Protein AF-A0A3C0L985-F1 (afdb_monomer_lite)

Foldseek 3Di:
DDWLVLLLCLCCCCPVVVDDLVRSCVVVVHDSVVSVVSNVVLVVLVVVLVPDPDPCSPVVSVCSSRDTDDDDCVPPDDPPDDPVNVVVVVVVD

Secondary structure (DSSP, 8-state):
---HHHHHHHHHHHHTT---HHHHHHHTT--HHHHHHHHHHHHHHHHHHHHS-STTHHHHHHHHHHSPP----TT---TT--HHHHHHHHHT-

Sequence (93 aa):
MIKLIEKQKIIITYFQKGKSQRQIAREMDLNRRTVAKYVKDYERKKTQLADSKENTNQEELIADIVEDPRYDTSNRKKVKLTEEIIDRIKFYL

pLDDT: mean 87.9, std 9.48, range [56.0, 96.56]

Structure (mmCIF, N/CA/C/O backbone):
data_AF-A0A3C0L985-F1
#
_entry.id   AF-A0A3C0L985-F1
#
loop_
_atom_site.group_PDB
_atom_site.id
_atom_site.type_symbol
_atom_site.label_atom_id
_atom_site.label_alt_id
_atom_site.label_comp_id
_atom_site.label_asym_id
_atom_site.label_entity_id
_atom_site.label_seq_id
_atom_site.pdbx_PDB_ins_code
_atom_site.Cartn_x
_atom_site.Cartn_y
_atom_site.Cartn_z
_atom_site.occupancy
_atom_site.B_iso_or_equiv
_atom_site.auth_seq_id
_atom_site.auth_comp_id
_atom_site.auth_asym_id
_atom_site.auth_atom_id
_atom_site.pdbx_PDB_model_num
ATOM 1 N N . MET A 1 1 ? -1.875 -8.763 -6.037 1.00 77.31 1 MET A N 1
ATOM 2 C CA . MET A 1 1 ? -2.272 -7.424 -5.550 1.00 77.31 1 MET A CA 1
ATOM 3 C C . MET A 1 1 ? -3.422 -7.638 -4.588 1.00 77.31 1 MET A C 1
ATOM 5 O O . MET A 1 1 ? -4.214 -8.530 -4.865 1.00 77.31 1 MET A O 1
ATOM 9 N N . ILE A 1 2 ? -3.463 -6.944 -3.451 1.00 86.50 2 ILE A N 1
ATOM 10 C CA . ILE A 1 2 ? -4.568 -7.130 -2.497 1.00 86.50 2 ILE A CA 1
ATOM 11 C C . ILE A 1 2 ? -5.849 -6.502 -3.051 1.00 86.50 2 ILE A C 1
ATOM 13 O O . ILE A 1 2 ? -5.771 -5.601 -3.883 1.00 86.50 2 ILE A O 1
ATOM 17 N N . LYS A 1 3 ? -7.011 -6.970 -2.607 1.00 92.31 3 LYS A N 1
ATOM 18 C CA . LYS A 1 3 ? -8.306 -6.377 -2.959 1.00 92.31 3 LYS A CA 1
ATOM 19 C C . LYS A 1 3 ? -8.527 -5.084 -2.171 1.00 92.31 3 LYS A C 1
ATOM 21 O O . LYS A 1 3 ? -8.000 -4.925 -1.068 1.00 92.31 3 LYS A O 1
ATOM 26 N N . LEU A 1 4 ? -9.376 -4.193 -2.681 1.00 91.81 4 LEU A N 1
ATOM 27 C CA . LEU A 1 4 ? -9.778 -2.972 -1.973 1.00 91.81 4 LEU A CA 1
ATOM 28 C C . LEU A 1 4 ? -10.311 -3.259 -0.563 1.00 91.81 4 LEU A C 1
ATOM 30 O O . LEU A 1 4 ? -9.881 -2.639 0.406 1.00 91.81 4 LEU A O 1
ATOM 34 N N . ILE A 1 5 ? -11.161 -4.280 -0.428 1.00 93.00 5 ILE A N 1
ATOM 35 C CA . ILE A 1 5 ? -11.714 -4.714 0.864 1.00 93.00 5 ILE A CA 1
ATOM 36 C C . ILE A 1 5 ? -10.598 -5.072 1.860 1.00 93.00 5 ILE A C 1
ATOM 38 O O . ILE A 1 5 ? -10.719 -4.813 3.056 1.00 93.00 5 ILE A O 1
ATOM 42 N N . GLU A 1 6 ? -9.497 -5.660 1.391 1.00 93.12 6 GLU A N 1
ATOM 43 C CA . GLU A 1 6 ? -8.362 -6.021 2.244 1.00 93.12 6 GLU A CA 1
ATOM 44 C C . GLU A 1 6 ? -7.578 -4.778 2.677 1.00 93.12 6 GLU A C 1
ATOM 46 O O . GLU A 1 6 ? -7.262 -4.647 3.859 1.00 93.12 6 GLU A O 1
ATOM 51 N N . LYS A 1 7 ? -7.342 -3.828 1.757 1.00 93.25 7 LYS A N 1
ATOM 52 C CA . LYS A 1 7 ? -6.737 -2.515 2.054 1.00 93.25 7 LYS A CA 1
ATOM 53 C C . LYS A 1 7 ? -7.539 -1.776 3.131 1.00 93.25 7 LYS A C 1
ATOM 55 O O . LYS A 1 7 ? -6.972 -1.340 4.131 1.00 93.25 7 LYS A O 1
ATOM 60 N N . GLN A 1 8 ? -8.859 -1.701 2.970 1.00 92.75 8 GLN A N 1
ATOM 61 C CA . GLN A 1 8 ? -9.759 -1.046 3.924 1.00 92.75 8 GLN A CA 1
ATOM 62 C C . GLN A 1 8 ? -9.741 -1.732 5.289 1.00 92.75 8 GLN A C 1
ATOM 64 O O . GLN A 1 8 ? -9.599 -1.074 6.319 1.00 92.75 8 GLN A O 1
ATOM 69 N N . LYS A 1 9 ? -9.824 -3.069 5.311 1.00 94.06 9 LYS A N 1
ATOM 70 C CA . LYS A 1 9 ? -9.749 -3.847 6.552 1.00 94.06 9 LYS A CA 1
ATOM 71 C C . LYS A 1 9 ? -8.446 -3.598 7.302 1.00 94.06 9 LYS A C 1
ATOM 73 O O . LYS A 1 9 ? -8.514 -3.449 8.520 1.00 94.06 9 LYS A O 1
ATOM 78 N N . ILE A 1 10 ? -7.300 -3.509 6.617 1.00 94.44 10 ILE A N 1
ATOM 79 C CA . ILE A 1 10 ? -6.005 -3.166 7.232 1.00 94.44 10 ILE A CA 1
ATOM 80 C C . ILE A 1 10 ? -6.084 -1.808 7.939 1.00 94.44 10 ILE A C 1
ATOM 82 O O . ILE A 1 10 ? -5.741 -1.711 9.116 1.00 94.44 10 ILE A O 1
ATOM 86 N N . ILE A 1 11 ? -6.563 -0.776 7.238 1.00 92.44 11 ILE A N 1
ATOM 87 C CA . ILE A 1 11 ? -6.653 0.590 7.774 1.00 92.44 11 ILE A CA 1
ATOM 88 C C . ILE A 1 11 ? -7.591 0.607 8.992 1.00 92.44 11 ILE A C 1
ATOM 90 O O . ILE A 1 11 ? -7.203 1.040 10.076 1.00 92.44 11 ILE A O 1
ATOM 94 N N . ILE A 1 12 ? -8.794 0.043 8.865 1.00 91.94 12 ILE A N 1
ATOM 95 C CA . ILE A 1 12 ? -9.794 0.013 9.942 1.00 91.94 12 ILE A CA 1
ATOM 96 C C . ILE A 1 12 ? -9.286 -0.770 11.164 1.00 91.94 12 ILE A C 1
ATOM 98 O O . ILE A 1 12 ? -9.409 -0.303 12.295 1.00 91.94 12 ILE A O 1
ATOM 102 N N . THR A 1 13 ? -8.700 -1.959 10.973 1.00 93.50 13 THR A N 1
ATOM 103 C CA . THR A 1 13 ? -8.191 -2.774 12.096 1.00 93.50 13 THR A CA 1
ATOM 104 C C . THR A 1 13 ? -7.032 -2.109 12.830 1.00 93.50 13 THR A C 1
ATOM 106 O O . THR A 1 13 ? -6.947 -2.242 14.051 1.00 93.50 13 THR A O 1
ATOM 109 N N . TYR A 1 14 ? -6.170 -1.378 12.127 1.00 94.62 14 TYR A N 1
ATOM 110 C CA . TYR A 1 14 ? -5.076 -0.652 12.762 1.00 94.62 14 TYR A CA 1
ATOM 111 C C . TYR A 1 14 ? -5.582 0.570 13.540 1.00 94.62 14 TYR A C 1
ATOM 113 O O . TYR A 1 14 ? -5.324 0.679 14.736 1.00 94.62 14 TYR A O 1
ATOM 121 N N . PHE A 1 15 ? -6.356 1.454 12.900 1.00 89.94 15 PHE A N 1
ATOM 122 C CA . PHE A 1 15 ? -6.733 2.742 13.496 1.00 89.94 15 PHE A CA 1
ATOM 123 C C . PHE A 1 15 ? -7.925 2.684 14.449 1.00 89.94 15 PHE A C 1
ATOM 125 O O . PHE A 1 15 ? -7.938 3.425 15.425 1.00 89.94 15 PHE A O 1
ATOM 132 N N . GLN A 1 16 ? -8.924 1.832 14.195 1.00 88.19 16 GLN A N 1
ATOM 133 C CA . GLN A 1 16 ? -10.098 1.731 15.074 1.00 88.19 16 GLN A CA 1
ATOM 134 C C . GLN A 1 16 ? -9.938 0.646 16.138 1.00 88.19 16 GLN A C 1
ATOM 136 O O . GLN A 1 16 ? -10.404 0.817 17.258 1.00 88.19 16 GLN A O 1
ATOM 141 N N . LYS A 1 17 ? -9.295 -0.483 15.802 1.00 90.06 17 LYS A N 1
ATOM 142 C CA . LYS A 1 17 ? -9.162 -1.628 16.725 1.00 90.06 17 LYS A CA 1
ATOM 143 C C . LYS A 1 17 ? -7.810 -1.694 17.440 1.00 90.06 17 LYS A C 1
ATOM 145 O O . LYS A 1 17 ? -7.614 -2.601 18.242 1.00 90.06 17 LYS A O 1
ATOM 150 N N . GLY A 1 18 ? -6.874 -0.791 17.132 1.00 91.19 18 GLY A N 1
ATOM 151 C CA . GLY A 1 18 ? -5.565 -0.708 17.791 1.00 91.19 18 GLY A CA 1
ATOM 152 C C . GLY A 1 18 ? -4.672 -1.939 17.596 1.00 91.19 18 GLY A C 1
ATOM 153 O O . GLY A 1 18 ? -3.755 -2.168 18.384 1.00 91.19 18 GLY A O 1
ATOM 154 N N . LYS A 1 19 ? -4.937 -2.775 16.581 1.00 94.31 19 LYS A N 1
ATOM 155 C CA . LYS A 1 19 ? -4.160 -4.003 16.359 1.00 94.31 19 LYS A CA 1
ATOM 156 C C . LYS A 1 19 ? -2.786 -3.678 15.793 1.00 94.31 19 LYS A C 1
ATOM 158 O O . LYS A 1 19 ? -2.641 -2.852 14.897 1.00 94.31 19 LYS A O 1
ATOM 163 N N . SER A 1 20 ? -1.767 -4.409 16.242 1.00 95.75 20 SER A N 1
ATOM 164 C CA . SER A 1 20 ? -0.426 -4.270 15.670 1.00 95.75 20 SER A CA 1
ATOM 165 C C . SER A 1 20 ? -0.382 -4.760 14.217 1.00 95.75 20 SER A C 1
ATOM 167 O O . SER A 1 20 ? -1.060 -5.719 13.845 1.00 95.75 20 SER A O 1
ATOM 169 N N . GLN A 1 21 ? 0.509 -4.188 13.402 1.00 96.06 21 GLN A N 1
ATOM 170 C CA . GLN A 1 21 ? 0.717 -4.631 12.013 1.00 96.06 21 GLN A CA 1
ATOM 171 C C . GLN A 1 21 ? 1.036 -6.134 11.910 1.00 96.06 21 GLN A C 1
ATOM 173 O O . GLN A 1 21 ? 0.666 -6.789 10.938 1.00 96.06 21 GLN A O 1
ATOM 178 N N . ARG A 1 22 ? 1.717 -6.703 12.919 1.00 95.75 22 ARG A N 1
ATOM 179 C CA . ARG A 1 22 ? 2.010 -8.145 12.995 1.00 95.75 22 ARG A CA 1
ATOM 180 C C . ARG A 1 22 ? 0.748 -8.975 13.197 1.00 95.75 22 ARG A C 1
ATOM 182 O O . ARG A 1 22 ? 0.636 -10.039 12.601 1.00 95.75 22 ARG A O 1
ATOM 189 N N . GLN A 1 23 ? -0.166 -8.506 14.037 1.00 96.56 23 GLN A N 1
ATOM 190 C CA . GLN A 1 23 ? -1.427 -9.186 14.288 1.00 96.56 23 GLN A CA 1
ATOM 191 C C . GLN A 1 23 ? -2.321 -9.150 13.046 1.00 96.56 23 GLN A C 1
ATOM 193 O O . GLN A 1 23 ? -2.801 -10.195 12.627 1.00 96.56 23 GLN A O 1
ATOM 198 N N . ILE A 1 24 ? -2.447 -7.988 12.398 1.00 95.25 24 ILE A N 1
ATOM 199 C CA . ILE A 1 24 ? -3.223 -7.830 11.156 1.00 95.25 24 ILE A CA 1
ATOM 200 C C . ILE A 1 24 ? -2.677 -8.744 10.050 1.00 95.25 24 ILE A C 1
ATOM 202 O O . ILE A 1 24 ? -3.440 -9.433 9.383 1.00 95.25 24 ILE A O 1
ATOM 206 N N . ALA A 1 25 ? -1.351 -8.800 9.891 1.00 96.25 25 ALA A N 1
ATOM 207 C CA . ALA A 1 25 ? -0.703 -9.668 8.909 1.00 96.25 25 ALA A CA 1
ATOM 208 C C . ALA A 1 25 ? -1.032 -11.156 9.123 1.00 96.25 25 ALA A C 1
ATOM 210 O O . ALA A 1 25 ? -1.293 -11.861 8.156 1.00 96.25 25 ALA A O 1
ATOM 211 N N . ARG A 1 26 ? -1.051 -11.619 10.382 1.00 96.06 26 ARG A N 1
ATOM 212 C CA . ARG A 1 26 ? -1.416 -13.004 10.725 1.00 96.06 26 ARG A CA 1
ATOM 213 C C . ARG A 1 26 ? -2.901 -13.284 10.510 1.00 96.06 26 ARG A C 1
ATOM 215 O O . ARG A 1 26 ? -3.241 -14.331 9.985 1.00 96.06 26 ARG A O 1
ATOM 222 N N . GLU A 1 27 ? -3.773 -12.366 10.920 1.00 94.81 27 GLU A N 1
ATOM 223 C CA . GLU A 1 27 ? -5.229 -12.541 10.817 1.00 94.81 27 GLU A CA 1
ATOM 224 C C . GLU A 1 27 ? -5.731 -12.517 9.370 1.00 94.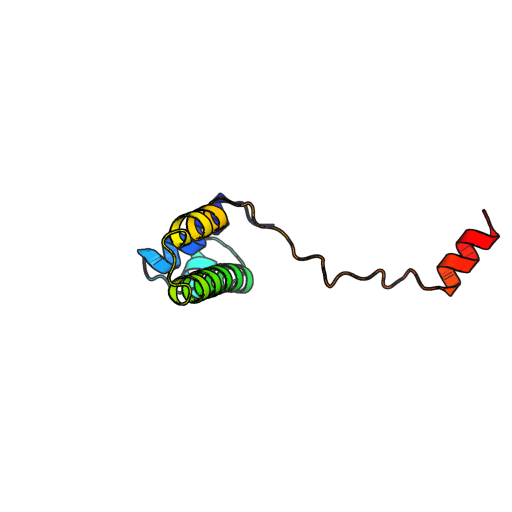81 27 GLU A C 1
ATOM 226 O O . GLU A 1 27 ? -6.703 -13.191 9.050 1.00 94.81 27 GLU A O 1
ATOM 231 N N . MET A 1 28 ? -5.090 -11.727 8.506 1.00 92.62 28 MET A N 1
ATOM 232 C CA . MET A 1 28 ? -5.485 -11.577 7.103 1.00 92.62 28 MET A CA 1
ATOM 233 C C . MET A 1 28 ? -4.683 -12.458 6.140 1.00 92.62 28 MET A C 1
ATOM 235 O O . MET A 1 28 ? -4.920 -12.377 4.941 1.00 92.62 28 MET A O 1
ATOM 239 N N . ASP A 1 29 ? -3.732 -13.246 6.647 1.00 93.88 29 ASP A N 1
ATOM 240 C CA . ASP A 1 29 ? -2.774 -14.021 5.846 1.00 93.88 29 ASP A CA 1
ATOM 241 C C . ASP A 1 29 ? -2.069 -13.172 4.766 1.00 93.88 29 ASP A C 1
ATOM 243 O O . ASP A 1 29 ? -1.971 -13.509 3.587 1.00 93.88 29 ASP A O 1
ATOM 247 N N . LEU A 1 30 ? -1.596 -11.991 5.176 1.00 92.44 30 LEU A N 1
ATOM 248 C CA . LEU A 1 30 ? -0.919 -11.035 4.304 1.00 92.44 30 LEU A CA 1
ATOM 249 C C . LEU A 1 30 ? 0.526 -10.828 4.737 1.00 92.44 30 LEU A C 1
ATOM 251 O O . LEU A 1 30 ? 0.881 -10.858 5.916 1.00 92.44 30 LEU A O 1
ATOM 255 N N . ASN A 1 31 ? 1.381 -10.491 3.773 1.00 93.94 31 ASN A N 1
ATOM 256 C CA . ASN A 1 31 ? 2.741 -10.089 4.095 1.00 93.94 31 ASN A CA 1
ATOM 257 C C . ASN A 1 31 ? 2.732 -8.815 4.959 1.00 93.94 31 ASN A C 1
ATOM 259 O O . ASN A 1 31 ? 2.152 -7.791 4.588 1.00 93.94 31 ASN A O 1
ATOM 263 N N . ARG A 1 32 ? 3.460 -8.842 6.081 1.00 94.69 32 ARG A N 1
ATOM 264 C CA . ARG A 1 32 ? 3.627 -7.695 6.988 1.00 94.69 32 ARG A CA 1
ATOM 265 C C . ARG A 1 32 ? 4.071 -6.420 6.266 1.00 94.69 32 ARG A C 1
ATOM 267 O O . ARG A 1 32 ? 3.667 -5.334 6.664 1.00 94.69 32 ARG A O 1
ATOM 274 N N . ARG A 1 33 ? 4.904 -6.525 5.222 1.00 94.69 33 ARG A N 1
ATOM 275 C CA . ARG A 1 33 ? 5.349 -5.361 4.430 1.00 94.69 33 ARG A CA 1
ATOM 276 C C . ARG A 1 33 ? 4.184 -4.680 3.713 1.00 94.69 33 ARG A C 1
ATOM 278 O O . ARG A 1 33 ? 4.169 -3.459 3.634 1.00 94.69 33 ARG A O 1
ATOM 285 N N . THR A 1 34 ? 3.205 -5.453 3.250 1.00 93.44 34 THR A N 1
ATOM 286 C CA . THR A 1 34 ? 1.979 -4.943 2.626 1.00 93.44 34 THR A CA 1
ATOM 287 C C . THR A 1 34 ? 1.145 -4.172 3.643 1.00 93.44 34 THR A C 1
ATOM 289 O O . THR A 1 34 ? 0.789 -3.027 3.393 1.00 93.44 34 THR A O 1
ATOM 292 N N . VAL A 1 35 ? 0.917 -4.753 4.825 1.00 94.69 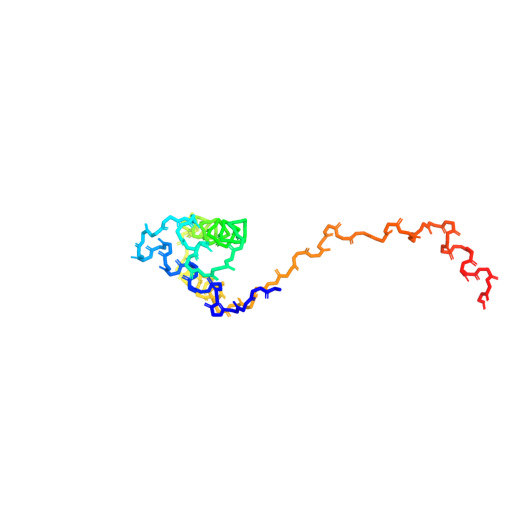35 VAL A N 1
ATOM 293 C CA . VAL A 1 35 ? 0.208 -4.089 5.934 1.00 94.69 35 VAL A CA 1
ATOM 294 C C . VAL A 1 35 ? 0.912 -2.788 6.329 1.00 94.69 35 VAL A C 1
ATOM 296 O O . VAL A 1 35 ? 0.286 -1.736 6.390 1.00 94.69 35 VAL A O 1
ATOM 299 N N . ALA A 1 36 ? 2.232 -2.844 6.525 1.00 95.19 36 ALA A N 1
ATOM 300 C CA . ALA A 1 36 ? 3.039 -1.684 6.887 1.00 95.19 36 ALA A CA 1
ATOM 301 C C . ALA A 1 36 ? 2.992 -0.574 5.828 1.00 95.19 36 ALA A C 1
ATOM 303 O O . ALA A 1 36 ? 2.953 0.597 6.192 1.00 95.19 36 ALA A O 1
ATOM 304 N N . LYS A 1 37 ? 2.990 -0.932 4.536 1.00 93.25 37 LYS A N 1
ATOM 305 C CA . LYS A 1 37 ? 2.864 0.027 3.434 1.00 93.25 37 LYS A CA 1
ATOM 306 C C . LYS A 1 37 ? 1.559 0.816 3.555 1.00 93.25 37 LYS A C 1
ATOM 308 O O . LYS A 1 37 ? 1.612 2.033 3.651 1.00 93.25 37 LYS A O 1
ATOM 313 N N . TYR A 1 38 ? 0.417 0.128 3.616 1.00 92.62 38 TYR A N 1
ATOM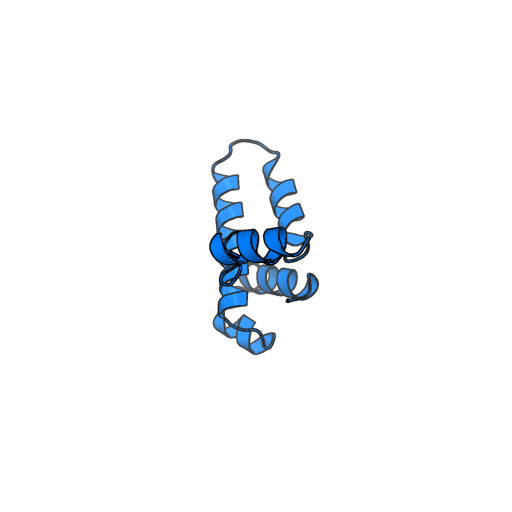 314 C CA . TYR A 1 38 ? -0.888 0.799 3.639 1.00 92.62 38 TYR A CA 1
ATOM 315 C C . TYR A 1 38 ? -1.132 1.600 4.917 1.00 92.62 38 TYR A C 1
ATOM 317 O O . TYR A 1 38 ? -1.711 2.678 4.849 1.00 92.62 38 TYR A O 1
ATOM 325 N N . VAL A 1 39 ? -0.645 1.121 6.065 1.00 93.44 39 VAL A N 1
ATOM 326 C CA . VAL A 1 39 ? -0.700 1.896 7.312 1.00 93.44 39 VAL A CA 1
ATOM 327 C C . VAL A 1 39 ? 0.108 3.187 7.179 1.00 93.44 39 VAL A C 1
ATOM 329 O O . VAL A 1 39 ? -0.433 4.261 7.413 1.00 93.44 39 VAL A O 1
ATOM 332 N N . LYS A 1 40 ? 1.371 3.107 6.740 1.00 93.38 40 LYS A N 1
ATOM 333 C CA . LYS A 1 40 ? 2.239 4.287 6.596 1.00 93.38 40 LYS A CA 1
ATOM 334 C C . LYS A 1 40 ? 1.744 5.272 5.544 1.00 93.38 40 LYS A C 1
ATOM 336 O O . LYS A 1 40 ? 1.870 6.475 5.740 1.00 93.38 40 LYS A O 1
ATOM 341 N N . ASP A 1 41 ? 1.228 4.774 4.423 1.00 90.88 41 ASP A N 1
ATOM 342 C CA . ASP A 1 41 ? 0.674 5.625 3.369 1.00 90.88 41 ASP A CA 1
ATOM 343 C C . ASP A 1 41 ? -0.520 6.430 3.898 1.00 90.88 41 ASP A C 1
ATOM 345 O O . ASP A 1 41 ? -0.572 7.641 3.682 1.00 90.88 41 ASP A O 1
ATOM 349 N N . TYR A 1 42 ? -1.405 5.791 4.669 1.00 90.81 42 TYR A N 1
ATOM 350 C CA . TYR A 1 42 ? -2.527 6.467 5.314 1.00 90.81 42 TYR A CA 1
ATOM 351 C C . TYR A 1 42 ? -2.076 7.447 6.410 1.00 90.81 42 TYR A C 1
ATOM 353 O O . TYR A 1 42 ? -2.571 8.569 6.458 1.00 90.81 42 TYR A O 1
ATOM 361 N N . GLU A 1 43 ? -1.111 7.075 7.266 1.00 89.94 43 GLU A N 1
ATOM 362 C CA . GLU A 1 43 ? -0.538 7.991 8.272 1.00 89.94 43 GLU A CA 1
ATOM 363 C C . GLU A 1 43 ? 0.056 9.236 7.612 1.00 89.94 43 GLU A C 1
ATOM 365 O O . GLU A 1 43 ? -0.256 10.345 8.033 1.00 89.94 43 GLU A O 1
ATOM 370 N N . ARG A 1 44 ? 0.851 9.065 6.546 1.00 89.75 44 ARG A N 1
ATOM 371 C CA . ARG A 1 44 ? 1.478 10.173 5.811 1.00 89.75 44 ARG A CA 1
ATOM 372 C C . ARG A 1 44 ? 0.439 11.119 5.217 1.00 89.75 44 ARG A C 1
ATOM 374 O O . ARG A 1 44 ? 0.594 12.330 5.330 1.00 89.75 44 ARG A O 1
ATOM 381 N N . LYS A 1 45 ? -0.609 10.580 4.589 1.00 86.19 45 LYS A N 1
ATOM 382 C CA . LYS A 1 45 ? -1.704 11.399 4.051 1.00 86.19 45 LYS A CA 1
ATOM 383 C C . LYS A 1 45 ? -2.433 12.130 5.175 1.00 86.19 45 LYS A C 1
ATOM 385 O O . LYS A 1 45 ? -2.634 13.333 5.091 1.00 86.19 45 LYS A O 1
ATOM 390 N N . LYS A 1 46 ? -2.736 11.438 6.277 1.00 85.50 46 LYS A N 1
ATOM 391 C CA . LYS A 1 46 ? -3.368 12.043 7.454 1.00 85.50 46 LYS A CA 1
ATOM 392 C C . LYS A 1 46 ? -2.531 13.182 8.048 1.00 85.50 46 LYS A C 1
ATOM 394 O O . LYS A 1 46 ? -3.109 14.191 8.431 1.00 85.50 46 LYS A O 1
ATOM 399 N N . THR A 1 47 ? -1.206 13.043 8.133 1.00 85.25 47 THR A N 1
ATOM 400 C CA . THR A 1 47 ? -0.329 14.116 8.635 1.00 85.25 47 THR A CA 1
ATOM 401 C C . THR A 1 47 ? -0.247 15.285 7.662 1.00 85.25 47 THR A C 1
ATOM 403 O O . THR A 1 47 ? -0.423 16.417 8.084 1.00 85.25 47 THR A O 1
ATOM 406 N N . GLN A 1 48 ? -0.074 15.018 6.361 1.00 84.50 48 GLN A N 1
ATOM 407 C CA . GLN A 1 48 ? -0.050 16.063 5.326 1.00 84.50 48 GLN A CA 1
ATOM 408 C C . GLN A 1 48 ? -1.324 16.915 5.345 1.00 84.50 48 GLN A C 1
ATOM 410 O O . GLN A 1 48 ? -1.256 18.128 5.182 1.00 84.50 48 GLN A O 1
ATOM 415 N N . LEU A 1 49 ? -2.462 16.272 5.601 1.00 79.12 49 LEU A N 1
ATOM 416 C CA . LEU A 1 49 ? -3.763 16.922 5.687 1.00 79.12 49 LEU A CA 1
ATOM 417 C C . LEU A 1 49 ? -4.010 17.621 7.026 1.00 79.12 49 LEU A C 1
ATOM 419 O O . LEU A 1 49 ? -4.774 18.570 7.092 1.00 79.12 49 LEU A O 1
ATOM 423 N N . ALA A 1 50 ? -3.384 17.185 8.118 1.00 74.50 50 ALA A N 1
ATOM 424 C CA . ALA A 1 50 ? -3.460 17.917 9.383 1.00 74.50 50 ALA A CA 1
ATOM 425 C C . ALA A 1 50 ? -2.685 19.247 9.319 1.00 74.50 50 ALA A C 1
ATOM 427 O O . ALA A 1 50 ? -3.056 20.208 9.993 1.00 74.50 50 ALA A O 1
ATOM 428 N N . ASP A 1 51 ? -1.635 19.299 8.495 1.00 72.50 51 ASP A N 1
ATOM 429 C CA . ASP A 1 51 ? -0.796 20.482 8.310 1.00 72.50 51 ASP A CA 1
ATOM 430 C C . ASP A 1 51 ? -1.423 21.511 7.339 1.00 72.50 51 ASP A C 1
ATOM 432 O O . ASP A 1 51 ? -1.115 22.705 7.418 1.00 72.50 51 ASP A O 1
ATOM 436 N N . SER A 1 52 ? -2.341 21.095 6.454 1.00 67.75 52 SER A N 1
ATOM 437 C CA . SER A 1 52 ? -3.122 21.991 5.588 1.00 67.75 52 SER A CA 1
ATOM 438 C C . SER A 1 52 ? -4.343 22.553 6.332 1.00 67.75 52 SER A C 1
ATOM 440 O O . SER A 1 52 ? -5.218 21.825 6.783 1.00 67.75 52 SER A O 1
ATOM 442 N N . LYS A 1 53 ? -4.445 23.881 6.459 1.00 61.16 53 LYS A N 1
ATOM 443 C CA . LYS A 1 53 ? -5.502 24.583 7.226 1.00 61.16 53 LYS A CA 1
ATOM 444 C C . LYS A 1 53 ? -6.914 24.560 6.599 1.00 61.16 53 LYS A C 1
ATOM 446 O O . LYS 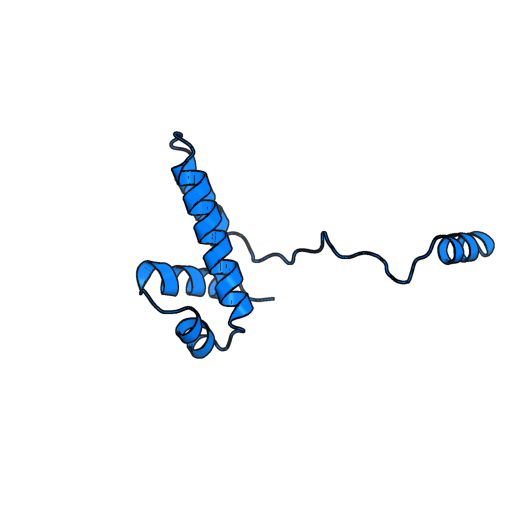A 1 53 ? -7.781 25.301 7.059 1.00 61.16 53 LYS A O 1
ATOM 451 N N . GLU A 1 54 ? -7.161 23.780 5.551 1.00 58.88 54 GLU A N 1
ATOM 452 C CA . GLU A 1 54 ? -8.352 23.915 4.702 1.00 58.88 54 GLU A CA 1
ATOM 453 C C . GLU A 1 54 ? -9.350 22.756 4.889 1.00 58.88 54 GLU A C 1
ATOM 455 O O . GLU A 1 54 ? -8.979 21.594 4.976 1.00 58.88 54 GLU A O 1
ATOM 460 N N . ASN A 1 55 ? -10.651 23.050 4.967 1.00 56.00 55 ASN A N 1
ATOM 461 C CA . ASN A 1 55 ? -11.703 22.064 5.281 1.00 56.00 55 ASN A CA 1
ATOM 462 C C . ASN A 1 55 ? -11.932 20.981 4.197 1.00 56.00 55 ASN A C 1
ATOM 464 O O . ASN A 1 55 ? -12.752 20.088 4.393 1.00 56.00 55 ASN A O 1
ATOM 468 N N . THR A 1 56 ? -11.202 21.020 3.080 1.00 58.84 56 THR A N 1
ATOM 469 C CA . THR A 1 56 ? -11.197 20.014 1.997 1.00 58.84 56 THR A CA 1
ATOM 470 C C . THR A 1 56 ? -10.543 18.680 2.399 1.00 58.84 56 THR A C 1
ATOM 472 O O . THR A 1 56 ? -10.661 17.673 1.704 1.00 58.84 56 THR A O 1
ATOM 475 N N . ASN A 1 57 ? -9.905 18.630 3.570 1.00 63.03 57 ASN A N 1
ATOM 476 C CA . ASN A 1 57 ? -9.039 17.535 4.006 1.00 63.03 57 ASN A CA 1
ATOM 477 C C . ASN A 1 57 ? -9.715 16.167 4.248 1.00 63.03 57 ASN A C 1
ATOM 479 O O . ASN A 1 57 ? -9.045 15.134 4.218 1.00 63.03 57 ASN A O 1
ATOM 483 N N . GLN A 1 58 ? -11.020 16.109 4.538 1.00 67.94 58 GLN A N 1
ATOM 484 C CA . GLN A 1 58 ? -11.686 14.824 4.816 1.00 67.94 58 GLN A CA 1
ATOM 485 C C . GLN A 1 58 ? -12.008 14.032 3.545 1.00 67.94 58 GLN A C 1
ATOM 487 O O . GLN A 1 58 ? -11.953 12.801 3.568 1.00 67.94 58 GLN A O 1
ATOM 492 N N . GLU A 1 59 ? -12.307 14.716 2.443 1.00 73.75 59 GLU A N 1
ATOM 493 C CA . GLU A 1 59 ? -12.667 14.078 1.174 1.00 73.75 59 GLU A CA 1
ATOM 494 C C . GLU A 1 59 ? -11.481 13.302 0.588 1.00 73.75 59 GLU A C 1
ATOM 496 O O . GLU A 1 59 ? -11.651 12.179 0.118 1.00 73.75 59 GLU A O 1
ATOM 501 N N . GLU A 1 60 ? -10.262 13.830 0.721 1.00 74.62 60 GLU A N 1
ATOM 502 C CA . GLU A 1 60 ? -9.041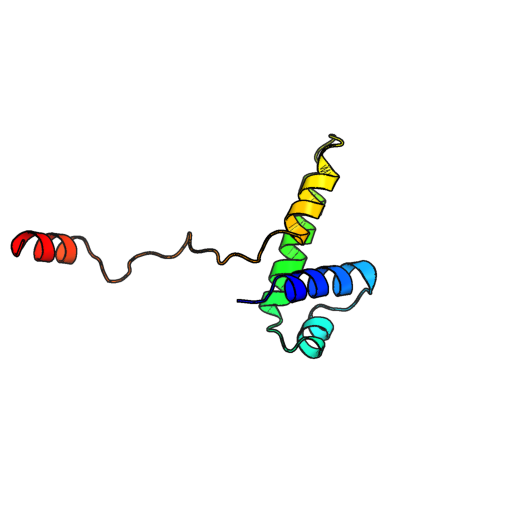 13.167 0.249 1.00 74.62 60 GLU A CA 1
ATOM 503 C C . GLU A 1 60 ? -8.694 11.893 1.042 1.00 74.62 60 GLU A C 1
ATOM 505 O O . GLU A 1 60 ? -8.238 10.898 0.469 1.00 74.62 60 GLU A O 1
ATOM 510 N N . LEU A 1 61 ? -8.953 11.874 2.357 1.00 76.69 61 LEU A N 1
ATOM 511 C CA . LEU A 1 61 ? -8.800 10.661 3.174 1.00 76.69 61 LEU A CA 1
ATOM 512 C C . LEU A 1 61 ? -9.818 9.590 2.787 1.00 76.69 61 LEU A C 1
ATOM 514 O O . LEU A 1 61 ? -9.478 8.408 2.715 1.00 76.69 61 LEU A O 1
ATOM 518 N N . ILE A 1 62 ? -11.064 9.999 2.540 1.00 78.81 62 ILE A N 1
ATOM 519 C CA . ILE A 1 62 ? -12.126 9.094 2.093 1.00 78.81 62 ILE A CA 1
ATOM 520 C C . ILE A 1 62 ? -11.775 8.532 0.713 1.00 78.81 62 ILE A C 1
ATOM 522 O O . ILE A 1 62 ? -11.876 7.320 0.511 1.00 78.81 62 ILE A O 1
ATOM 526 N N . ALA A 1 63 ? -11.287 9.375 -0.200 1.00 80.00 63 ALA A N 1
ATOM 527 C CA . ALA A 1 63 ? -10.836 8.955 -1.520 1.00 80.00 63 ALA A CA 1
ATOM 528 C C . ALA A 1 63 ? -9.739 7.885 -1.424 1.00 80.00 63 ALA A C 1
ATOM 530 O O . ALA A 1 63 ? -9.852 6.848 -2.070 1.00 80.00 63 ALA A O 1
ATOM 531 N N . ASP A 1 64 ? -8.740 8.048 -0.551 1.00 78.06 64 ASP A N 1
ATOM 532 C CA . ASP A 1 64 ? -7.685 7.039 -0.386 1.00 78.06 64 ASP A CA 1
ATOM 533 C C . ASP A 1 64 ? -8.199 5.695 0.157 1.00 78.06 64 ASP A C 1
ATOM 535 O O . ASP A 1 64 ? -7.662 4.640 -0.184 1.00 78.06 64 ASP A O 1
ATOM 539 N N . ILE A 1 65 ? -9.238 5.697 0.993 1.00 81.81 65 ILE A N 1
ATOM 540 C CA . ILE A 1 65 ? -9.852 4.464 1.509 1.00 81.81 65 ILE A CA 1
ATOM 541 C C . ILE A 1 65 ? -10.654 3.745 0.413 1.00 81.81 65 ILE A C 1
ATOM 543 O O . ILE A 1 65 ? -10.712 2.511 0.404 1.00 81.81 65 ILE A O 1
ATOM 547 N N . VAL A 1 66 ? -11.282 4.496 -0.491 1.00 85.38 66 VAL A N 1
ATOM 548 C CA . VAL A 1 66 ? -12.151 3.969 -1.556 1.00 85.38 66 VAL A CA 1
ATOM 549 C C . VAL A 1 66 ? -11.359 3.601 -2.812 1.00 85.38 66 VAL A C 1
ATOM 551 O O . VAL A 1 66 ? -11.760 2.698 -3.538 1.00 85.38 66 VAL A O 1
ATOM 554 N N . GLU A 1 67 ? -10.218 4.239 -3.059 1.00 86.31 67 GLU A N 1
ATOM 555 C CA . GLU A 1 67 ? -9.425 4.002 -4.261 1.00 86.31 67 GLU A CA 1
ATOM 556 C C . GLU A 1 67 ? -8.717 2.641 -4.235 1.00 86.31 67 GLU A C 1
ATOM 558 O O . GLU A 1 67 ? -8.091 2.234 -3.238 1.00 86.31 67 GLU A O 1
ATOM 563 N N . ASP A 1 68 ? -8.780 1.953 -5.376 1.00 86.94 68 ASP A N 1
ATOM 564 C CA . ASP A 1 68 ? -8.178 0.643 -5.558 1.00 86.94 68 ASP A CA 1
ATOM 565 C C . ASP A 1 68 ? -6.662 0.663 -5.296 1.00 86.94 68 ASP A C 1
ATOM 567 O O . ASP A 1 68 ? -5.939 1.584 -5.691 1.00 86.94 68 ASP A O 1
ATOM 571 N N . PRO A 1 69 ? -6.120 -0.373 -4.633 1.00 88.12 69 PRO A N 1
ATOM 572 C CA . PRO A 1 69 ? -4.684 -0.491 -4.440 1.00 88.12 69 PRO A CA 1
ATOM 573 C C . PRO A 1 69 ? -3.973 -0.573 -5.796 1.00 88.12 69 PRO A C 1
ATOM 575 O O . PRO A 1 69 ? -4.179 -1.523 -6.542 1.00 88.12 69 PRO A O 1
ATOM 578 N N . ARG A 1 70 ? -3.071 0.373 -6.086 1.00 85.94 70 ARG A N 1
ATOM 579 C CA . ARG A 1 70 ? -2.259 0.393 -7.316 1.00 85.94 70 ARG A CA 1
ATOM 580 C C . ARG A 1 70 ? -0.797 0.009 -7.057 1.00 85.94 70 ARG A C 1
ATOM 582 O O . ARG A 1 70 ? -0.229 0.294 -5.999 1.00 85.94 70 ARG A O 1
ATOM 589 N N . TYR A 1 71 ? -0.183 -0.684 -8.019 1.00 82.56 71 TYR A N 1
ATOM 590 C CA . TYR A 1 71 ? 1.237 -1.028 -7.972 1.00 82.56 71 TYR A CA 1
ATOM 591 C C . TYR A 1 71 ? 2.037 0.168 -8.469 1.00 82.56 71 TYR A C 1
ATOM 593 O O . TYR A 1 71 ? 1.695 0.747 -9.499 1.00 82.56 71 TYR A O 1
ATOM 601 N N . ASP A 1 72 ? 3.109 0.508 -7.764 1.00 84.56 72 A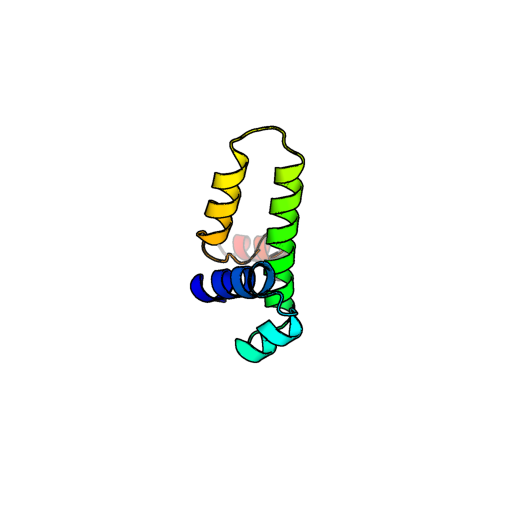SP A N 1
ATOM 602 C CA . ASP A 1 72 ? 4.021 1.543 -8.225 1.00 84.56 72 ASP A CA 1
ATOM 603 C C . ASP A 1 72 ? 4.967 0.956 -9.277 1.00 84.56 72 ASP A C 1
ATOM 605 O O . ASP A 1 72 ? 5.812 0.105 -8.986 1.00 84.56 72 ASP A O 1
ATOM 609 N N . THR A 1 73 ? 4.785 1.383 -10.523 1.00 87.81 73 THR A N 1
ATOM 610 C CA . THR A 1 73 ? 5.622 0.980 -11.655 1.00 87.81 73 THR A CA 1
ATOM 611 C C . THR A 1 73 ? 6.640 2.045 -12.049 1.00 87.81 73 THR A C 1
ATOM 613 O O . THR A 1 73 ? 7.370 1.816 -13.009 1.00 87.81 73 THR A O 1
ATOM 616 N N . SER A 1 74 ? 6.724 3.175 -11.336 1.00 90.25 74 SER A N 1
ATOM 617 C CA . SER A 1 74 ? 7.610 4.303 -11.678 1.00 90.25 74 SER A CA 1
ATOM 618 C C . SER A 1 74 ? 9.082 3.891 -11.782 1.00 90.25 74 SER A C 1
ATOM 620 O O . SER A 1 74 ? 9.782 4.277 -12.712 1.00 90.25 74 SER A O 1
ATOM 622 N N . ASN A 1 75 ? 9.529 3.009 -10.886 1.00 89.62 75 ASN A N 1
ATOM 623 C CA . ASN A 1 75 ? 10.903 2.507 -10.850 1.00 89.62 75 ASN A CA 1
ATOM 624 C C . ASN A 1 75 ? 11.195 1.400 -11.885 1.00 89.62 75 ASN A C 1
ATOM 626 O O . ASN A 1 75 ? 12.333 0.931 -11.998 1.00 89.62 75 ASN A O 1
ATOM 630 N N . ARG A 1 76 ? 10.188 0.918 -12.628 1.00 88.38 76 ARG A N 1
ATOM 631 C CA . ARG A 1 76 ? 10.359 -0.192 -13.572 1.00 88.38 76 ARG A CA 1
ATOM 632 C C . ARG A 1 76 ? 10.966 0.317 -14.878 1.00 88.38 76 ARG A C 1
ATOM 634 O O . ARG A 1 76 ? 10.291 0.941 -15.686 1.00 88.38 76 ARG A O 1
ATOM 641 N N . LYS A 1 77 ? 12.223 -0.045 -15.127 1.00 91.00 77 LYS A N 1
ATOM 642 C CA . LYS A 1 77 ? 12.932 0.230 -16.386 1.00 91.00 77 LYS A CA 1
ATOM 643 C C . LYS A 1 77 ? 13.101 -1.023 -17.242 1.00 91.00 77 LYS A C 1
ATOM 645 O O . LYS A 1 77 ? 13.164 -2.142 -16.727 1.00 91.00 77 LYS A O 1
ATOM 650 N N . LYS A 1 78 ? 13.191 -0.842 -18.562 1.00 91.56 78 LYS A N 1
ATOM 651 C CA . LYS A 1 78 ? 13.478 -1.931 -19.503 1.00 91.56 78 LYS A CA 1
ATOM 652 C C . LYS A 1 78 ? 14.949 -2.339 -19.376 1.00 91.56 78 LYS A C 1
ATOM 654 O O . LYS A 1 78 ? 15.809 -1.780 -20.033 1.00 91.56 78 LYS A O 1
ATOM 659 N N . VAL A 1 79 ? 15.236 -3.329 -18.530 1.00 90.44 79 VAL A N 1
ATOM 660 C CA . VAL A 1 79 ? 16.618 -3.781 -18.252 1.00 90.44 79 VAL A CA 1
ATOM 661 C C . VAL A 1 79 ? 17.310 -4.355 -19.494 1.00 90.44 79 VAL A C 1
ATOM 663 O O . VAL A 1 79 ? 18.521 -4.246 -19.628 1.00 90.44 79 VAL A O 1
ATOM 666 N N . LYS A 1 80 ? 16.547 -4.988 -20.390 1.00 92.31 80 LYS A N 1
ATOM 667 C CA . LYS A 1 80 ? 17.070 -5.682 -21.575 1.00 92.31 80 LYS A CA 1
ATOM 668 C C . LYS A 1 80 ? 16.951 -4.879 -22.869 1.00 92.31 80 LYS A C 1
ATOM 670 O O . LYS A 1 80 ? 17.391 -5.371 -23.891 1.00 92.31 80 LYS A O 1
ATOM 675 N N . LEU A 1 81 ? 16.332 -3.699 -22.854 1.00 93.12 81 LEU A N 1
ATOM 676 C CA . LEU A 1 81 ? 16.190 -2.874 -24.055 1.00 93.12 81 LEU A CA 1
ATOM 677 C C . LEU A 1 81 ? 17.268 -1.788 -24.030 1.00 93.12 81 LEU A C 1
ATOM 679 O O . LEU A 1 81 ? 16.994 -0.657 -23.638 1.00 93.12 81 LEU A O 1
ATOM 683 N N . THR A 1 82 ? 18.499 -2.171 -24.364 1.00 95.25 82 THR A N 1
ATOM 684 C CA . THR A 1 82 ? 19.609 -1.225 -24.536 1.00 95.25 82 THR A CA 1
ATOM 685 C C . THR A 1 82 ? 19.480 -0.487 -25.866 1.00 95.25 82 THR A C 1
ATOM 687 O O . THR A 1 82 ? 18.767 -0.943 -26.763 1.00 95.25 82 THR A O 1
ATOM 690 N N . GLU A 1 83 ? 20.176 0.642 -26.004 1.00 94.25 83 GLU A N 1
ATOM 691 C CA . GLU A 1 83 ? 20.237 1.395 -27.266 1.00 94.25 83 GLU A CA 1
ATOM 692 C C . GLU A 1 83 ? 20.743 0.512 -28.416 1.00 94.25 83 GLU A C 1
ATOM 694 O O . GLU A 1 83 ? 20.093 0.439 -29.451 1.00 94.25 83 GLU A O 1
ATOM 699 N N . GLU A 1 84 ? 21.777 -0.302 -28.178 1.00 94.62 84 GLU A N 1
ATOM 700 C CA . GLU A 1 84 ? 22.282 -1.291 -29.145 1.00 94.62 84 GLU A CA 1
ATOM 701 C C . GLU A 1 84 ? 21.199 -2.265 -29.639 1.00 94.62 84 GLU A C 1
ATOM 703 O O . GLU A 1 84 ? 21.134 -2.607 -30.820 1.00 94.62 84 GLU A O 1
ATOM 708 N N . ILE A 1 85 ? 20.328 -2.728 -28.737 1.00 94.06 85 ILE A N 1
ATOM 709 C CA . ILE A 1 85 ? 19.228 -3.633 -29.085 1.00 94.06 85 ILE A CA 1
ATOM 710 C C . ILE A 1 85 ? 18.153 -2.884 -29.876 1.00 94.06 85 ILE A C 1
ATOM 712 O O . ILE A 1 85 ? 17.597 -3.450 -30.814 1.00 94.06 85 ILE A O 1
ATOM 716 N N . ILE A 1 86 ? 17.873 -1.623 -29.537 1.00 95.94 86 ILE A N 1
ATOM 717 C CA . ILE A 1 86 ? 16.945 -0.772 -30.296 1.00 95.94 86 ILE A CA 1
ATOM 718 C C . ILE A 1 86 ? 17.465 -0.566 -31.719 1.00 95.94 86 ILE A C 1
ATOM 720 O O . ILE A 1 86 ? 16.700 -0.726 -32.669 1.00 95.94 86 ILE A O 1
ATOM 724 N N . ASP A 1 87 ? 18.749 -0.264 -31.875 1.00 96.56 87 ASP A N 1
ATOM 725 C CA . ASP A 1 87 ? 19.359 -0.039 -33.183 1.00 96.56 87 ASP A CA 1
ATOM 726 C C . ASP A 1 87 ? 19.409 -1.325 -34.005 1.00 96.56 87 ASP A C 1
ATOM 728 O O . ASP A 1 87 ? 19.081 -1.315 -35.191 1.00 96.56 87 ASP A O 1
ATOM 732 N N . ARG A 1 88 ? 19.689 -2.467 -33.365 1.00 95.88 88 ARG A N 1
ATOM 733 C CA . ARG A 1 88 ? 19.600 -3.775 -34.020 1.00 95.88 88 ARG A CA 1
ATOM 734 C C . ARG A 1 88 ? 18.181 -4.095 -34.483 1.00 95.88 88 ARG A C 1
ATOM 736 O O . ARG A 1 88 ? 18.027 -4.639 -35.566 1.00 95.88 88 ARG A O 1
ATOM 743 N N . ILE A 1 89 ? 17.152 -3.771 -33.698 1.00 95.44 89 ILE A N 1
ATOM 744 C CA . ILE A 1 89 ? 15.749 -3.956 -34.106 1.00 95.44 89 ILE A CA 1
ATOM 745 C C . ILE A 1 89 ? 15.424 -3.068 -35.312 1.00 95.44 89 ILE A C 1
ATOM 747 O O . ILE A 1 89 ? 14.842 -3.557 -36.274 1.00 95.44 89 ILE A O 1
ATOM 751 N N . LYS A 1 90 ? 15.829 -1.791 -35.282 1.00 96.00 90 LYS A N 1
ATOM 752 C CA . LYS A 1 90 ? 15.616 -0.846 -36.391 1.00 96.00 90 LYS A CA 1
ATOM 753 C C . LYS A 1 90 ? 16.343 -1.254 -37.670 1.00 96.00 90 LYS A C 1
ATOM 755 O O . LYS A 1 90 ? 15.838 -0.982 -38.742 1.00 96.00 90 LYS A O 1
ATOM 760 N N . PHE A 1 91 ? 17.506 -1.895 -37.565 1.00 95.62 91 PHE A N 1
ATOM 761 C CA . PHE A 1 91 ? 18.272 -2.360 -38.724 1.00 95.62 91 PHE A CA 1
ATOM 762 C C . PHE A 1 91 ? 17.535 -3.425 -39.558 1.00 95.62 91 PHE A C 1
ATOM 764 O O . PHE A 1 91 ? 17.762 -3.513 -40.760 1.00 95.62 91 PHE A O 1
ATOM 771 N N . TYR A 1 92 ? 16.676 -4.240 -38.935 1.00 93.56 92 TYR A N 1
ATOM 772 C CA . TYR A 1 92 ? 15.924 -5.310 -39.610 1.00 93.56 92 TYR A CA 1
ATOM 773 C C . TYR A 1 92 ? 14.465 -4.936 -39.943 1.00 93.56 92 TYR A C 1
ATOM 775 O O . TYR A 1 92 ? 13.712 -5.809 -40.377 1.00 93.56 92 TYR A O 1
ATOM 783 N N . LEU A 1 93 ? 14.060 -3.683 -39.707 1.00 87.81 93 LEU A N 1
ATOM 784 C CA . LEU A 1 93 ? 12.736 -3.129 -40.028 1.00 87.81 93 LEU A CA 1
ATOM 785 C C . LEU A 1 93 ? 12.816 -2.251 -41.278 1.00 87.81 93 LEU A C 1
ATOM 787 O O . LEU A 1 93 ? 11.861 -2.327 -42.079 1.00 87.81 93 LEU A O 1
#

Radius of gyration: 19.7 Å; chains: 1; bounding box: 35×39×58 Å